Protein AF-A0A7K3Y7A9-F1 (afdb_monomer)

Sequence (63 aa):
MVGIETDVREIKESIRELTEKIDLLLDERESMAMMKLSEQSLSAFLAEEPDLYTIKDVRVVYR

Radius of gyration: 28.12 Å; Cα contacts (8 Å, |Δi|>4): 0; chains: 1; bounding box: 46×12×89 Å

Structure (mmCIF, N/CA/C/O backbone):
data_AF-A0A7K3Y7A9-F1
#
_entry.id   AF-A0A7K3Y7A9-F1
#
loop_
_atom_site.group_PDB
_atom_site.id
_atom_site.type_symbol
_atom_site.label_atom_id
_atom_site.label_alt_id
_atom_site.label_comp_id
_atom_site.label_asym_id
_atom_site.label_entity_id
_atom_site.label_seq_id
_atom_site.pdbx_PDB_ins_code
_atom_site.Cartn_x
_atom_site.Cartn_y
_atom_site.Cartn_z
_atom_site.occupancy
_atom_site.B_iso_or_equiv
_atom_site.auth_seq_id
_atom_site.auth_comp_id
_atom_site.auth_asym_id
_atom_site.auth_atom_id
_atom_site.pdbx_PDB_model_num
ATOM 1 N N . MET A 1 1 ? -23.531 3.258 38.119 1.00 54.59 1 MET A N 1
ATOM 2 C CA . MET A 1 1 ? -22.562 2.215 37.710 1.00 54.59 1 MET A CA 1
ATOM 3 C C . MET A 1 1 ? -22.651 1.849 36.226 1.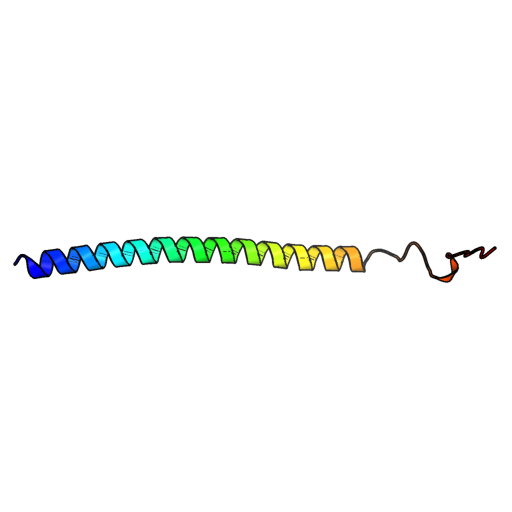00 54.59 1 MET A C 1
ATOM 5 O O . MET A 1 1 ? -21.608 1.591 35.657 1.00 54.59 1 MET A O 1
ATOM 9 N N . VAL A 1 2 ? -23.828 1.907 35.581 1.00 61.38 2 VAL A N 1
ATOM 10 C CA . VAL A 1 2 ? -24.027 1.542 34.153 1.00 61.38 2 VAL A CA 1
ATOM 11 C C . VAL A 1 2 ? -23.350 2.496 33.144 1.00 61.38 2 VAL A C 1
ATOM 13 O O . VAL A 1 2 ? -22.956 2.065 32.065 1.00 61.38 2 VAL A O 1
ATOM 16 N N . GLY A 1 3 ? -23.171 3.778 33.494 1.00 81.44 3 GLY A N 1
ATOM 17 C CA . GLY A 1 3 ? -22.533 4.770 32.610 1.00 81.44 3 GLY A CA 1
ATOM 18 C C . GLY A 1 3 ? -21.058 4.471 32.332 1.00 81.44 3 GLY A C 1
ATOM 19 O O . GLY A 1 3 ? -20.677 4.324 31.184 1.00 81.44 3 GLY A O 1
ATOM 20 N N . ILE A 1 4 ? -20.262 4.235 33.381 1.00 86.06 4 ILE A N 1
ATOM 21 C CA . ILE A 1 4 ? -18.820 3.951 33.247 1.00 86.06 4 ILE A CA 1
ATOM 22 C C . ILE A 1 4 ? -18.567 2.686 32.415 1.00 86.06 4 ILE A C 1
ATOM 24 O O . ILE A 1 4 ? -17.643 2.644 31.612 1.00 86.06 4 ILE A O 1
ATOM 28 N N . GLU A 1 5 ? -19.379 1.643 32.592 1.00 89.81 5 GLU A N 1
ATOM 29 C CA . GLU A 1 5 ? -19.246 0.411 31.806 1.00 89.81 5 GLU A CA 1
ATOM 30 C C . GLU A 1 5 ? -19.574 0.633 30.322 1.00 89.81 5 GLU A C 1
ATOM 32 O O . GLU A 1 5 ? -18.914 0.065 29.450 1.00 89.81 5 GLU A O 1
ATOM 37 N N . THR A 1 6 ? -20.551 1.498 30.038 1.00 92.31 6 THR A N 1
ATOM 38 C CA . THR A 1 6 ? -20.913 1.895 28.672 1.00 92.31 6 THR A CA 1
ATOM 39 C C . THR A 1 6 ? -19.787 2.704 28.031 1.00 92.31 6 THR A C 1
ATOM 41 O O . THR A 1 6 ? -19.330 2.335 26.953 1.00 92.31 6 THR A O 1
ATOM 44 N N . ASP A 1 7 ? -19.250 3.700 28.738 1.00 92.19 7 ASP A N 1
ATOM 45 C CA . ASP A 1 7 ? -18.142 4.534 28.257 1.00 92.19 7 ASP A CA 1
ATOM 46 C C . ASP A 1 7 ? -16.888 3.689 27.968 1.00 92.19 7 ASP A C 1
ATOM 48 O O . ASP A 1 7 ? -16.235 3.834 26.937 1.00 92.19 7 ASP A O 1
ATOM 52 N N . VAL A 1 8 ? -16.558 2.740 28.854 1.00 94.75 8 VAL A N 1
ATOM 53 C CA . VAL A 1 8 ? -15.419 1.827 28.654 1.00 94.75 8 VAL A CA 1
ATOM 54 C C . VAL A 1 8 ? -15.626 0.927 27.433 1.00 94.75 8 VAL A C 1
ATOM 56 O O . VAL A 1 8 ? -14.654 0.600 26.746 1.00 94.75 8 VAL A O 1
ATOM 59 N N . ARG A 1 9 ? -16.864 0.511 27.146 1.00 94.75 9 ARG A N 1
ATOM 60 C CA . ARG A 1 9 ? -17.181 -0.279 25.950 1.00 94.75 9 ARG A CA 1
ATOM 61 C C . ARG A 1 9 ? -17.014 0.550 24.677 1.00 94.75 9 ARG A C 1
ATOM 63 O O . ARG A 1 9 ? -16.342 0.083 23.763 1.00 94.75 9 ARG A O 1
ATOM 70 N N . GLU A 1 10 ? -17.528 1.774 24.654 1.00 95.50 10 GLU A N 1
ATOM 71 C CA . GLU A 1 10 ? -17.393 2.686 23.508 1.00 95.50 10 GLU A CA 1
ATOM 72 C C . GLU A 1 10 ? -15.926 3.044 23.225 1.00 95.50 10 GLU A C 1
ATOM 74 O O . GLU A 1 10 ? -15.486 3.051 22.073 1.00 95.50 10 GLU A O 1
ATOM 79 N N . ILE A 1 11 ? -15.125 3.259 24.275 1.00 96.06 11 ILE A N 1
ATOM 80 C CA . ILE A 1 11 ? -13.679 3.486 24.138 1.00 96.06 11 ILE A CA 1
ATOM 81 C C . ILE A 1 11 ? -12.994 2.264 23.515 1.00 96.06 11 ILE A C 1
ATOM 83 O O . ILE A 1 11 ? -12.147 2.418 22.637 1.00 96.06 11 ILE A O 1
ATOM 87 N N . LYS A 1 12 ? -13.349 1.043 23.936 1.00 96.62 12 LYS A N 1
ATOM 88 C CA . LYS A 1 12 ? -12.777 -0.185 23.360 1.00 96.62 12 LYS A CA 1
ATOM 89 C C . LYS A 1 12 ? -13.139 -0.358 21.888 1.00 96.62 12 LYS A C 1
ATOM 91 O O . LYS A 1 12 ? -12.274 -0.754 21.111 1.00 96.62 12 LYS A O 1
ATOM 96 N N . GLU A 1 13 ? -14.380 -0.066 21.513 1.00 97.19 13 GLU A N 1
ATOM 97 C CA . GLU A 1 13 ? -14.825 -0.103 20.114 1.00 97.19 13 GLU A CA 1
ATOM 98 C C . GLU A 1 13 ? -14.064 0.926 19.275 1.00 97.19 13 GLU A C 1
ATOM 100 O O . GLU A 1 13 ? -13.475 0.571 18.256 1.00 97.19 13 GLU A O 1
ATOM 105 N N . SER A 1 14 ? -13.938 2.157 19.773 1.00 96.94 14 SER A N 1
ATOM 106 C CA . SER A 1 14 ? -13.171 3.216 19.105 1.00 96.94 14 SER A CA 1
ATOM 107 C C . SER A 1 14 ? -11.695 2.842 18.928 1.00 96.94 14 SER A C 1
ATOM 109 O O . SER A 1 14 ? -11.113 3.079 17.872 1.00 96.94 14 SER A O 1
ATOM 111 N N . ILE A 1 15 ? -11.072 2.229 19.943 1.00 97.75 15 ILE A N 1
ATOM 112 C CA . ILE A 1 15 ? -9.688 1.740 19.851 1.00 97.75 15 ILE A CA 1
ATOM 113 C C . ILE A 1 15 ? -9.575 0.654 18.784 1.00 97.75 15 ILE A C 1
ATOM 115 O O . ILE A 1 15 ? -8.633 0.685 17.999 1.00 97.75 15 ILE A O 1
ATOM 119 N N . ARG A 1 16 ? -10.530 -0.278 18.726 1.00 98.00 16 ARG A N 1
ATOM 120 C CA . ARG A 1 16 ? -10.527 -1.343 17.723 1.00 98.00 16 ARG A CA 1
ATOM 121 C C . ARG A 1 16 ? -10.598 -0.776 16.306 1.00 98.00 16 ARG A C 1
ATOM 123 O O . ARG A 1 16 ? -9.788 -1.159 15.468 1.00 98.00 16 ARG A O 1
ATOM 130 N N . GLU A 1 17 ? -11.503 0.167 16.061 1.00 98.12 17 GLU A N 1
ATOM 131 C CA . GLU A 1 17 ? -11.606 0.838 14.761 1.00 98.12 17 GLU A CA 1
ATOM 132 C C . GLU A 1 17 ? -10.325 1.598 14.398 1.00 98.12 17 GLU A C 1
ATOM 134 O O . GLU A 1 17 ? -9.907 1.610 13.239 1.00 98.12 17 GLU A O 1
ATOM 139 N N . LEU A 1 18 ? -9.688 2.247 15.378 1.00 98.12 18 LEU A N 1
ATOM 140 C CA . LEU A 1 18 ? -8.410 2.923 15.164 1.00 98.12 18 LEU A CA 1
ATOM 141 C C . LEU A 1 18 ? -7.301 1.932 14.808 1.00 98.12 18 LEU A C 1
ATOM 143 O O . LEU A 1 18 ? -6.520 2.220 13.906 1.00 98.12 18 LEU A O 1
ATOM 147 N N . THR A 1 19 ? -7.240 0.778 15.473 1.00 97.94 19 THR A N 1
ATOM 148 C CA . THR A 1 19 ? -6.276 -0.280 15.144 1.00 97.94 19 THR A CA 1
ATOM 149 C C . THR A 1 19 ? -6.477 -0.777 13.715 1.00 97.94 19 THR A C 1
ATOM 151 O O . THR A 1 19 ? -5.525 -0.768 12.945 1.00 97.94 19 THR A O 1
ATOM 154 N N . GLU A 1 20 ? -7.714 -1.091 13.322 1.00 98.25 20 GLU A N 1
ATOM 155 C CA . GLU A 1 20 ? -8.023 -1.556 11.961 1.00 98.25 20 GLU A CA 1
ATOM 156 C C . GLU A 1 20 ? -7.627 -0.514 10.895 1.00 98.25 20 GLU A C 1
ATOM 158 O O . GLU A 1 20 ? -7.061 -0.857 9.858 1.00 98.25 20 GLU A O 1
ATOM 163 N N . LYS A 1 21 ? -7.844 0.782 11.158 1.00 98.25 21 LYS A N 1
ATOM 164 C CA . LYS A 1 21 ? -7.409 1.863 10.254 1.00 98.25 21 LYS A CA 1
ATOM 165 C C . LYS A 1 21 ? -5.890 2.009 10.184 1.00 98.25 21 LYS A C 1
ATOM 167 O O . LYS A 1 21 ? -5.365 2.317 9.118 1.00 98.25 21 LYS A O 1
ATOM 172 N N . ILE A 1 22 ? -5.186 1.826 11.301 1.00 98.31 22 ILE A N 1
ATOM 173 C CA . ILE A 1 22 ? -3.719 1.868 11.331 1.00 98.31 22 ILE A CA 1
ATOM 174 C C . ILE A 1 22 ? -3.145 0.717 10.507 1.00 98.31 22 ILE A C 1
ATOM 176 O O . ILE A 1 22 ? -2.229 0.955 9.725 1.00 98.31 22 ILE A O 1
ATOM 180 N N . ASP A 1 23 ? -3.705 -0.485 10.632 1.00 98.25 23 ASP A N 1
ATOM 181 C CA . ASP A 1 23 ? -3.252 -1.652 9.872 1.00 98.25 23 ASP A CA 1
ATOM 182 C C . ASP A 1 23 ? -3.387 -1.421 8.358 1.00 98.25 23 ASP A C 1
ATOM 184 O O . ASP A 1 23 ? -2.444 -1.674 7.609 1.00 98.25 23 ASP A O 1
ATOM 188 N N . LEU A 1 24 ? -4.506 -0.838 7.909 1.00 98.00 24 LEU A N 1
ATOM 189 C CA . LEU A 1 24 ? -4.698 -0.462 6.502 1.00 98.00 24 LEU A CA 1
ATOM 190 C C . LEU A 1 24 ? -3.670 0.575 6.024 1.00 98.00 24 LEU A C 1
ATOM 192 O O . LEU A 1 24 ? -3.078 0.421 4.959 1.00 98.00 24 LEU A O 1
ATOM 196 N N . LEU A 1 25 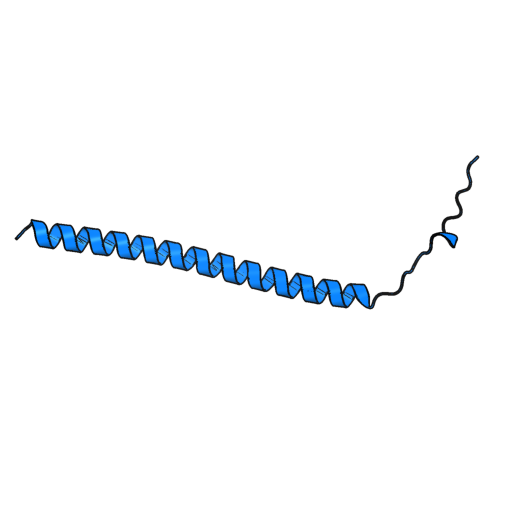? -3.417 1.617 6.821 1.00 98.38 25 LEU A N 1
ATOM 197 C CA . LEU A 1 25 ? -2.431 2.646 6.472 1.00 98.38 25 LEU A CA 1
ATOM 198 C C . LEU A 1 25 ? -1.000 2.093 6.416 1.00 98.38 25 LEU A C 1
ATOM 200 O O . LEU A 1 25 ? -0.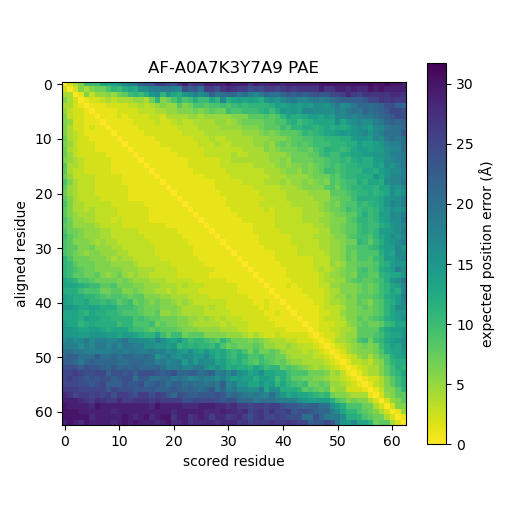176 2.589 5.644 1.00 98.38 25 LEU A O 1
ATOM 204 N N . LEU A 1 26 ? -0.681 1.096 7.246 1.00 98.25 26 LEU A N 1
ATOM 205 C CA . LEU A 1 26 ? 0.614 0.423 7.214 1.00 98.25 26 LEU A CA 1
ATOM 206 C C . LEU A 1 26 ? 0.783 -0.387 5.927 1.00 98.25 26 LEU A C 1
ATOM 208 O O . LEU A 1 26 ? 1.806 -0.227 5.262 1.00 98.25 26 LEU A O 1
ATOM 212 N N . ASP A 1 27 ? -0.228 -1.162 5.535 1.00 98.06 27 ASP A N 1
ATOM 213 C CA . ASP A 1 27 ? -0.212 -1.952 4.297 1.00 98.06 27 ASP A CA 1
ATOM 214 C C . ASP A 1 27 ? -0.079 -1.067 3.040 1.00 98.06 27 ASP A C 1
ATOM 216 O O . ASP A 1 27 ? 0.764 -1.305 2.165 1.00 98.06 27 ASP A O 1
ATOM 220 N N . GLU A 1 28 ? -0.829 0.039 2.984 1.00 97.88 28 GLU A N 1
ATOM 221 C CA . GLU A 1 28 ? -0.710 1.032 1.908 1.00 97.88 28 GLU A CA 1
ATOM 222 C C . GLU A 1 28 ? 0.703 1.629 1.844 1.00 97.88 28 GLU A C 1
ATOM 224 O O . GLU A 1 28 ? 1.290 1.776 0.765 1.00 97.88 28 GLU A O 1
ATOM 229 N N . ARG A 1 29 ? 1.286 1.952 3.005 1.00 97.88 29 ARG A N 1
ATOM 230 C CA . ARG A 1 29 ?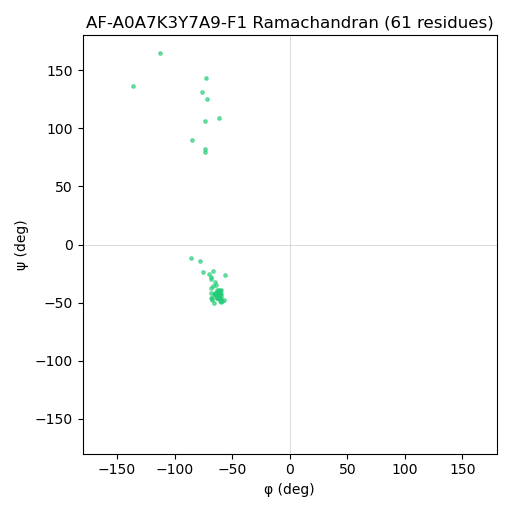 2.638 2.510 3.086 1.00 97.88 29 ARG A CA 1
ATOM 231 C C . ARG A 1 29 ? 3.694 1.514 2.614 1.00 97.88 29 ARG A C 1
ATOM 233 O O . ARG A 1 29 ? 4.628 1.925 1.920 1.00 97.88 29 ARG A O 1
ATOM 240 N N . GL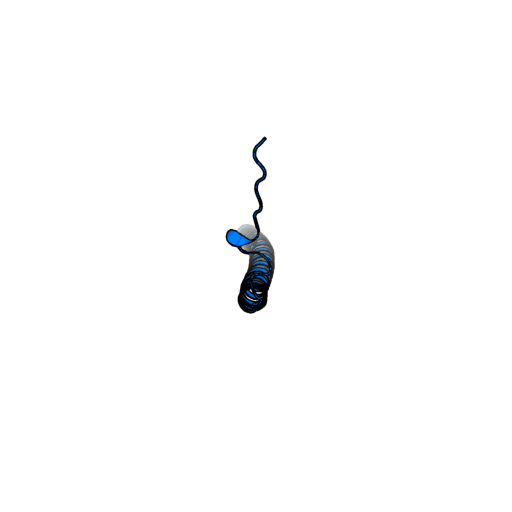U A 1 30 ? 3.579 0.245 2.991 1.00 97.94 30 GLU A N 1
ATOM 241 C CA . GLU A 1 30 ? 4.489 -0.815 2.549 1.00 97.94 30 GLU A CA 1
ATOM 242 C C . GLU A 1 30 ? 4.411 -1.010 1.033 1.00 97.94 30 GLU A C 1
ATOM 244 O O . GLU A 1 30 ? 5.440 -0.996 0.351 1.00 97.94 30 GLU A O 1
ATOM 249 N N . SER A 1 31 ? 3.193 -1.058 0.490 1.00 97.75 31 SER A N 1
ATOM 250 C CA . SER A 1 31 ? 2.950 -1.131 -0.953 1.00 97.75 31 SER A CA 1
ATOM 251 C C . SER A 1 31 ? 3.587 0.045 -1.699 1.00 97.75 31 SER A C 1
ATOM 253 O O . SER A 1 31 ? 4.320 -0.146 -2.673 1.00 97.75 31 SER A O 1
ATOM 255 N N . MET A 1 32 ? 3.395 1.275 -1.212 1.00 97.81 32 MET A N 1
ATOM 256 C CA . MET A 1 32 ? 4.019 2.467 -1.794 1.00 97.81 32 MET A CA 1
ATOM 257 C C . MET A 1 32 ? 5.549 2.440 -1.717 1.00 97.81 32 MET A C 1
ATOM 259 O O . MET A 1 32 ? 6.225 2.887 -2.647 1.00 97.81 32 MET A O 1
ATOM 263 N N . ALA A 1 33 ? 6.112 1.951 -0.611 1.00 97.94 33 ALA A N 1
ATOM 264 C CA . ALA A 1 33 ? 7.556 1.831 -0.458 1.00 97.94 33 ALA A CA 1
ATOM 265 C C . ALA A 1 33 ? 8.135 0.851 -1.489 1.00 97.94 33 ALA A C 1
ATOM 267 O O . ALA A 1 33 ? 9.106 1.184 -2.171 1.00 97.94 33 ALA A O 1
ATOM 268 N N . MET A 1 34 ? 7.492 -0.304 -1.671 1.00 97.19 34 MET A N 1
ATOM 269 C CA . MET A 1 34 ? 7.878 -1.292 -2.682 1.00 97.19 34 MET A CA 1
ATOM 270 C C . MET A 1 34 ? 7.777 -0.743 -4.106 1.00 97.19 34 MET A C 1
ATOM 272 O O . MET A 1 34 ? 8.679 -0.968 -4.917 1.00 97.19 34 MET A O 1
ATOM 276 N N . MET A 1 35 ? 6.724 0.021 -4.409 1.00 97.19 35 MET A N 1
ATOM 277 C CA . MET A 1 35 ? 6.571 0.682 -5.708 1.00 97.19 35 MET A CA 1
ATOM 278 C C . MET A 1 35 ? 7.711 1.664 -5.983 1.00 97.19 35 MET A C 1
ATOM 280 O O . MET A 1 35 ? 8.314 1.604 -7.050 1.00 97.19 35 MET A O 1
ATOM 284 N N . LYS A 1 36 ? 8.064 2.517 -5.014 1.00 97.44 36 LYS A N 1
ATOM 285 C CA . LYS A 1 36 ? 9.166 3.483 -5.171 1.00 97.44 36 LYS A CA 1
ATOM 286 C C . LYS A 1 36 ? 10.520 2.813 -5.365 1.00 97.44 36 LYS A C 1
ATOM 288 O O . LYS A 1 36 ? 11.305 3.254 -6.198 1.00 97.44 36 LYS A O 1
ATOM 293 N N . LEU A 1 37 ? 10.801 1.751 -4.612 1.00 97.00 37 LEU A N 1
ATOM 294 C CA . LEU A 1 37 ? 12.041 0.989 -4.783 1.00 97.00 37 LEU A CA 1
ATOM 295 C C . LEU A 1 37 ? 12.110 0.355 -6.175 1.00 97.00 37 LEU A C 1
ATOM 297 O O . LEU A 1 37 ? 13.152 0.396 -6.827 1.00 97.00 37 LEU A O 1
ATOM 301 N N . SER A 1 38 ? 10.984 -0.177 -6.647 1.00 96.12 38 SER A N 1
ATOM 302 C CA . SER A 1 38 ? 10.875 -0.777 -7.977 1.00 96.12 38 SER A CA 1
ATOM 303 C C . SER A 1 38 ? 11.051 0.264 -9.086 1.00 96.12 38 SER A C 1
ATOM 305 O O . SER A 1 38 ? 11.786 0.018 -10.036 1.00 96.12 38 SER A O 1
ATOM 307 N N . GLU A 1 39 ? 10.443 1.446 -8.945 1.00 96.56 39 GLU A N 1
ATOM 308 C CA . GLU A 1 39 ? 10.610 2.582 -9.862 1.00 96.56 39 GLU A CA 1
ATOM 309 C C . GLU A 1 39 ? 12.077 3.014 -9.957 1.00 96.56 39 GLU A C 1
ATOM 311 O O . GLU A 1 39 ? 12.617 3.142 -11.055 1.00 96.56 39 GLU A O 1
ATOM 316 N N . GLN A 1 40 ? 12.743 3.195 -8.813 1.00 95.75 40 GLN A N 1
ATOM 317 C CA . GLN A 1 40 ? 14.155 3.580 -8.769 1.00 95.75 40 GLN A CA 1
ATOM 318 C C . GLN A 1 40 ? 15.049 2.526 -9.423 1.00 95.75 40 GLN A C 1
ATOM 320 O O . GLN A 1 40 ? 15.910 2.870 -10.232 1.00 95.75 40 GLN A O 1
ATOM 325 N N . SER A 1 41 ? 14.825 1.248 -9.108 1.00 94.44 41 SER A N 1
ATOM 326 C CA . SER A 1 41 ? 15.585 0.143 -9.694 1.00 94.44 41 SER A CA 1
ATOM 327 C C . SER A 1 41 ? 15.382 0.046 -11.205 1.00 94.44 41 SER A C 1
ATOM 329 O O . SER A 1 41 ? 16.350 -0.153 -11.935 1.00 94.44 41 SER A O 1
ATOM 331 N N . LEU A 1 42 ? 14.142 0.181 -11.683 1.00 94.50 42 LEU A N 1
ATOM 332 C CA . LEU A 1 42 ? 13.824 0.096 -13.108 1.00 94.50 42 LEU A CA 1
ATOM 333 C C . LEU A 1 42 ? 14.392 1.288 -13.880 1.00 94.50 42 LEU A C 1
ATOM 335 O O . LEU A 1 42 ? 14.952 1.111 -14.956 1.00 94.50 42 LEU A O 1
ATOM 339 N N . SER A 1 43 ? 14.282 2.491 -13.318 1.00 93.88 43 SER A N 1
ATOM 340 C CA . SER A 1 43 ? 14.856 3.702 -13.904 1.00 93.88 43 SER A CA 1
ATOM 341 C C . SER A 1 43 ? 16.375 3.589 -14.049 1.00 93.88 43 SER A C 1
ATOM 343 O O . SER A 1 43 ? 16.911 3.869 -15.117 1.00 93.88 43 SER A O 1
ATOM 345 N N . ALA A 1 44 ? 17.065 3.101 -13.011 1.00 93.31 44 ALA A N 1
ATOM 346 C CA . ALA A 1 44 ? 18.505 2.867 -13.066 1.00 93.31 44 ALA A CA 1
ATOM 347 C C . ALA A 1 44 ? 18.884 1.824 -14.130 1.00 93.31 44 ALA A C 1
ATOM 349 O O . ALA A 1 44 ? 19.807 2.057 -14.901 1.00 93.31 44 ALA A O 1
ATOM 350 N N . PHE A 1 45 ? 18.140 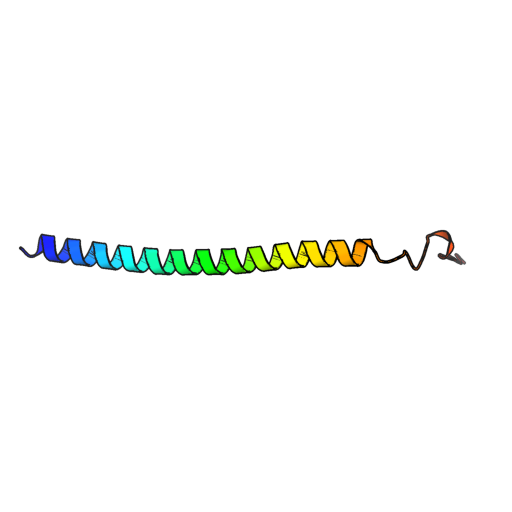0.717 -14.210 1.00 91.31 45 PHE A N 1
ATOM 351 C CA . PHE A 1 45 ? 18.359 -0.320 -15.220 1.00 91.31 45 PHE A CA 1
ATOM 352 C C . PHE A 1 45 ? 18.219 0.225 -16.649 1.00 91.31 45 PHE A C 1
ATOM 354 O O . PHE A 1 45 ? 19.111 0.037 -17.468 1.00 91.31 45 PHE A O 1
ATOM 361 N N . LEU A 1 46 ? 17.134 0.952 -16.934 1.00 89.69 46 LEU A N 1
ATOM 362 C CA . LEU A 1 46 ? 16.884 1.522 -18.262 1.00 89.69 46 LEU A CA 1
ATOM 363 C C . LEU A 1 46 ? 17.871 2.639 -18.624 1.00 89.69 46 LEU A C 1
ATOM 365 O O . LEU A 1 46 ? 18.173 2.823 -19.797 1.00 89.69 46 LEU A O 1
ATOM 369 N N . ALA A 1 47 ? 18.388 3.383 -17.643 1.00 90.56 47 ALA A N 1
ATOM 370 C CA . ALA A 1 47 ? 19.378 4.431 -17.888 1.00 90.56 47 ALA A CA 1
ATOM 371 C C . ALA A 1 47 ? 20.731 3.884 -18.381 1.00 90.56 47 ALA A C 1
ATOM 373 O O . ALA A 1 47 ? 21.493 4.622 -19.005 1.00 90.56 47 ALA A O 1
ATOM 374 N N . GLU A 1 48 ? 21.039 2.616 -18.098 1.00 89.38 48 GLU A N 1
ATOM 375 C CA . GLU A 1 48 ? 22.240 1.939 -18.598 1.00 89.38 48 GLU A CA 1
ATOM 376 C C . GLU A 1 48 ? 22.044 1.330 -19.997 1.00 89.38 48 GLU A C 1
ATOM 378 O O . GLU A 1 48 ? 23.023 0.934 -20.636 1.00 89.38 48 GLU A O 1
ATOM 383 N N . GLU A 1 49 ? 20.806 1.256 -20.500 1.00 86.81 49 GLU A N 1
ATOM 384 C CA . GLU A 1 49 ? 20.537 0.688 -21.817 1.00 86.81 49 GLU A CA 1
ATOM 385 C C . GLU A 1 49 ? 20.934 1.665 -22.939 1.00 86.81 49 GLU A C 1
ATOM 387 O O . GLU A 1 49 ? 20.578 2.845 -22.908 1.00 86.81 49 GLU A O 1
ATOM 392 N N . PRO A 1 50 ? 21.679 1.203 -23.959 1.00 85.81 50 PRO A N 1
ATO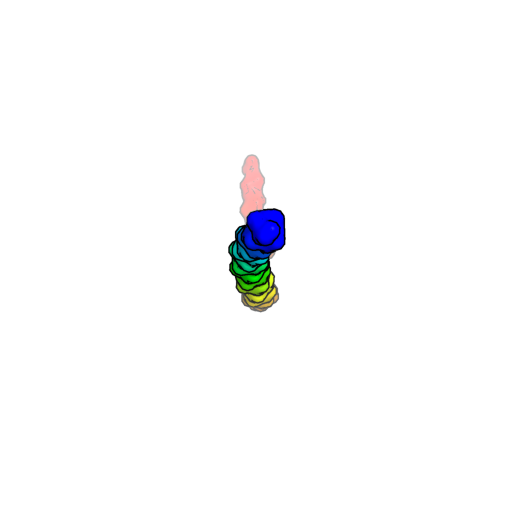M 393 C CA . PRO A 1 50 ? 22.044 2.046 -25.087 1.00 85.81 50 PRO A CA 1
ATOM 394 C C . PRO A 1 50 ? 20.837 2.313 -25.993 1.00 85.81 50 PRO A C 1
ATOM 396 O O . PRO A 1 50 ? 20.049 1.411 -26.285 1.00 85.81 50 PRO A O 1
ATOM 399 N N . ASP A 1 51 ? 20.758 3.526 -26.543 1.00 83.12 51 ASP A N 1
ATOM 400 C CA . ASP A 1 51 ? 19.786 3.856 -27.586 1.00 83.12 51 ASP A CA 1
ATOM 401 C C . ASP A 1 51 ? 20.024 2.982 -28.830 1.00 83.12 51 ASP A C 1
ATOM 403 O O . ASP A 1 51 ? 21.003 3.152 -29.562 1.00 83.12 51 ASP A O 1
ATOM 407 N N . LEU A 1 52 ? 19.115 2.038 -29.087 1.00 82.38 52 LEU A N 1
ATOM 408 C CA . LEU A 1 52 ? 19.218 1.110 -30.222 1.00 82.38 52 LEU A CA 1
ATOM 409 C C . LEU A 1 52 ? 18.873 1.760 -31.569 1.00 82.38 52 LEU A C 1
ATOM 411 O O . LEU A 1 52 ? 19.311 1.278 -32.613 1.00 82.38 52 LEU A O 1
ATOM 415 N N . TYR A 1 53 ? 18.086 2.838 -31.553 1.00 80.1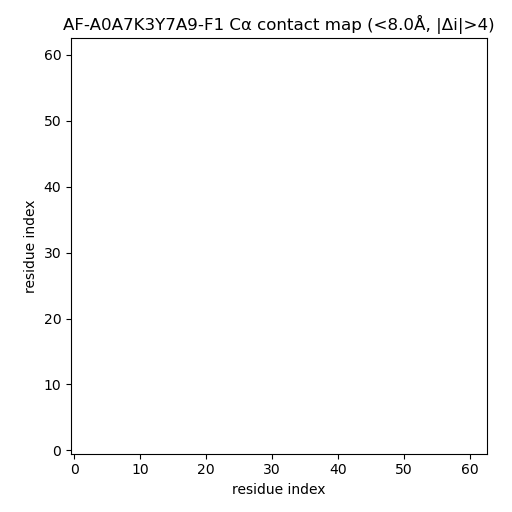9 53 TYR A N 1
ATOM 416 C CA . TYR A 1 53 ? 17.660 3.561 -32.746 1.00 80.19 53 TYR A CA 1
ATOM 417 C C . TYR A 1 53 ? 17.778 5.061 -32.530 1.00 80.19 53 TYR A C 1
ATOM 419 O O . TYR A 1 53 ? 17.361 5.604 -31.510 1.00 80.19 53 TYR A O 1
ATOM 427 N N . THR A 1 54 ? 18.292 5.746 -33.540 1.00 78.44 54 THR A N 1
ATOM 428 C CA . THR A 1 54 ? 18.428 7.196 -33.570 1.00 78.44 54 THR A CA 1
ATOM 429 C C . THR A 1 54 ? 17.512 7.799 -34.631 1.00 78.44 54 THR A C 1
ATOM 431 O O . THR A 1 54 ? 17.057 7.130 -35.558 1.00 78.44 54 THR A O 1
ATOM 434 N N . ILE A 1 55 ? 17.286 9.114 -34.565 1.00 77.56 55 ILE A N 1
ATOM 435 C CA . ILE A 1 55 ? 16.523 9.852 -35.592 1.00 77.56 55 ILE A CA 1
ATOM 436 C C . ILE A 1 55 ? 17.134 9.663 -36.995 1.00 77.56 55 ILE A C 1
ATOM 438 O O . ILE A 1 55 ? 16.422 9.721 -37.994 1.00 77.56 55 ILE A O 1
ATOM 442 N N . LYS A 1 56 ? 18.442 9.390 -37.085 1.00 75.88 56 LYS A N 1
ATOM 443 C CA . LYS A 1 56 ? 19.130 9.127 -38.357 1.00 75.88 56 LYS A CA 1
ATOM 444 C C . LYS A 1 56 ? 18.726 7.789 -38.986 1.00 75.88 56 LYS A C 1
ATOM 446 O O . LYS A 1 56 ? 18.798 7.665 -40.206 1.00 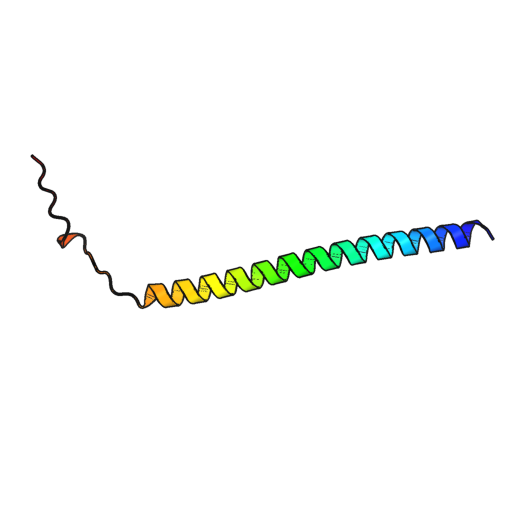75.88 56 LYS A O 1
ATOM 451 N N . ASP A 1 57 ? 18.277 6.827 -38.181 1.00 79.06 57 ASP A N 1
ATOM 452 C CA . ASP A 1 57 ? 17.800 5.517 -38.642 1.00 79.06 57 ASP A CA 1
ATOM 453 C C . ASP A 1 57 ? 16.376 5.591 -39.209 1.00 79.06 57 ASP A C 1
ATOM 455 O O . ASP A 1 57 ? 15.926 4.695 -39.929 1.00 79.06 57 ASP A O 1
ATOM 459 N N . VAL A 1 58 ? 15.674 6.699 -38.953 1.00 77.19 58 VAL A N 1
ATOM 460 C CA . VAL A 1 58 ? 14.348 6.968 -39.501 1.00 77.19 58 VAL A CA 1
ATOM 461 C C . VAL A 1 58 ? 14.474 7.335 -40.988 1.00 77.19 58 VAL A C 1
ATOM 463 O O . VAL A 1 58 ? 14.457 8.499 -41.385 1.00 77.19 58 VAL A O 1
ATOM 466 N N . ARG A 1 59 ? 14.576 6.323 -41.858 1.00 70.38 59 ARG A N 1
ATOM 467 C CA . ARG A 1 59 ? 14.423 6.481 -43.314 1.00 70.38 59 ARG A CA 1
ATOM 468 C C . ARG A 1 59 ? 12.949 6.702 -43.655 1.00 70.38 59 ARG A C 1
ATOM 470 O O . ARG A 1 59 ? 12.264 5.777 -44.085 1.00 70.38 59 ARG A O 1
ATOM 477 N N . VAL A 1 60 ? 12.447 7.925 -43.482 1.00 67.44 60 VAL A N 1
ATOM 478 C CA . VAL A 1 60 ? 11.112 8.267 -43.990 1.00 67.44 60 VAL A CA 1
ATOM 479 C C . VAL A 1 60 ? 11.193 8.402 -45.509 1.00 67.44 60 VAL A C 1
ATOM 481 O O . VAL A 1 60 ? 11.743 9.367 -46.035 1.00 67.44 60 VAL A O 1
ATOM 484 N N . VAL A 1 61 ? 10.661 7.418 -46.230 1.00 61.19 61 VAL A N 1
ATOM 485 C CA . VAL A 1 61 ? 10.354 7.564 -47.656 1.00 61.19 61 VAL A CA 1
ATOM 486 C C . VAL A 1 61 ? 8.968 8.197 -47.733 1.00 61.19 61 VAL A C 1
ATOM 488 O O . VAL A 1 61 ? 7.965 7.490 -47.717 1.00 61.19 61 VAL A O 1
ATOM 491 N N . TYR A 1 62 ? 8.901 9.528 -47.767 1.00 59.66 62 TYR A N 1
ATOM 492 C CA . TYR A 1 62 ? 7.683 10.199 -48.219 1.00 59.66 62 TYR A CA 1
ATOM 493 C C . TYR A 1 62 ? 7.577 10.005 -49.735 1.00 59.66 62 TYR A C 1
ATOM 495 O O . TYR A 1 62 ? 8.533 10.286 -50.462 1.00 59.66 62 TYR A O 1
ATOM 503 N N . ARG A 1 63 ? 6.443 9.470 -50.192 1.00 53.16 63 ARG A N 1
ATOM 504 C CA . ARG A 1 63 ? 6.096 9.312 -51.605 1.00 53.16 63 ARG A CA 1
ATOM 505 C C . ARG A 1 63 ? 4.928 10.221 -51.942 1.00 53.16 63 ARG A C 1
ATOM 507 O O . ARG A 1 63 ? 4.021 10.311 -51.086 1.00 53.16 63 ARG A O 1
#

Mean predicted aligned error: 9.26 Å

Solvent-accessible surface area (backbone atoms only — not comparable to full-atom values): 3822 Å² total; per-residue (Å²): 119,71,64,64,57,49,53,55,48,53,52,51,51,53,50,51,55,49,49,57,51,49,53,53,54,50,53,54,48,52,53,52,50,54,50,52,54,49,51,53,52,50,51,56,55,57,71,71,55,76,83,89,73,55,79,86,70,60,77,78,80,86,129

Foldseek 3Di:
DVVVVVVVVVVVVVVVVVVVVVVVVVVVVVVVVVVVVVVVVVVVVVVPDDDPDDPVNPPDPDD

pLDDT: mean 89.29, std 11.96, range [53.16, 98.38]

Secondary structure (DSSP, 8-state):
-HHHHHHHHHHHHHHHHHHHHHHHHHHHHHHHHHHHHHHHHHHHHHHTS--S--GGG------